Protein AF-A0A950ZPR4-F1 (afdb_monomer)

Structure (mmCIF, N/CA/C/O backbone):
data_AF-A0A950ZPR4-F1
#
_entry.id   AF-A0A950ZPR4-F1
#
loop_
_atom_site.group_PDB
_atom_site.id
_atom_site.type_symbol
_atom_site.label_atom_id
_atom_site.label_alt_id
_atom_site.label_comp_id
_atom_site.label_asym_id
_atom_site.label_entity_id
_atom_site.label_seq_id
_atom_site.pdbx_PDB_ins_code
_atom_site.Cartn_x
_atom_site.Cartn_y
_atom_site.Cartn_z
_atom_site.occupancy
_atom_site.B_iso_or_equiv
_atom_site.auth_seq_id
_atom_site.auth_comp_id
_atom_site.auth_asym_id
_atom_site.auth_atom_id
_atom_site.pdbx_PDB_model_num
ATOM 1 N N . MET A 1 1 ? -0.992 20.284 84.918 1.00 47.09 1 MET A N 1
ATOM 2 C CA . MET A 1 1 ? -1.037 19.059 84.093 1.00 47.09 1 MET A CA 1
ATOM 3 C C . MET A 1 1 ? -1.433 19.491 82.688 1.00 47.09 1 MET A C 1
ATOM 5 O O . MET A 1 1 ? -2.613 19.666 82.430 1.00 47.09 1 MET A O 1
ATOM 9 N N . SER A 1 2 ? -0.455 19.815 81.837 1.00 47.94 2 SER A N 1
ATOM 10 C CA . SER A 1 2 ? -0.710 20.252 80.455 1.00 47.94 2 SER A CA 1
ATOM 11 C C . SER A 1 2 ? -0.720 19.024 79.555 1.00 47.94 2 SER A C 1
ATOM 13 O O . SER A 1 2 ? 0.288 18.326 79.480 1.00 47.94 2 SER A O 1
ATOM 15 N N . ALA A 1 3 ? -1.851 18.744 78.912 1.00 50.78 3 ALA A N 1
ATOM 16 C CA . ALA A 1 3 ? -1.972 17.669 77.937 1.00 50.78 3 ALA A CA 1
ATOM 17 C C . ALA A 1 3 ? -1.633 18.214 76.543 1.00 50.78 3 ALA A C 1
ATOM 19 O O . ALA A 1 3 ? -2.285 19.134 76.053 1.00 50.78 3 ALA A O 1
ATOM 20 N N . LEU A 1 4 ? -0.595 17.657 75.919 1.00 51.22 4 LEU A N 1
ATOM 21 C CA . LEU A 1 4 ? -0.251 17.917 74.525 1.00 51.22 4 LEU A CA 1
ATOM 22 C C . LEU A 1 4 ? -1.176 17.060 73.645 1.00 51.22 4 LEU A C 1
ATOM 24 O O . LEU A 1 4 ? -1.105 15.833 73.693 1.00 51.22 4 LEU A O 1
ATOM 28 N N . VAL A 1 5 ? -2.055 17.685 72.864 1.00 55.84 5 VAL A N 1
ATOM 29 C CA . VAL A 1 5 ? -2.857 16.983 71.850 1.00 55.84 5 VAL A CA 1
ATOM 30 C C . VAL A 1 5 ? -2.003 16.864 70.590 1.00 55.84 5 VAL A C 1
ATOM 32 O O . VAL A 1 5 ? -1.725 17.858 69.925 1.00 55.84 5 VAL A O 1
ATOM 35 N N . ALA A 1 6 ? -1.542 15.651 70.292 1.00 58.44 6 ALA A N 1
ATOM 36 C CA . ALA A 1 6 ? -0.812 15.348 69.068 1.00 58.44 6 ALA A CA 1
ATOM 37 C C . ALA A 1 6 ? -1.813 15.079 67.936 1.00 58.44 6 ALA A C 1
ATOM 39 O O . ALA A 1 6 ? -2.395 14.000 67.846 1.00 58.44 6 ALA A O 1
ATOM 40 N N . THR A 1 7 ? -2.034 16.076 67.083 1.00 64.94 7 THR A N 1
ATOM 41 C CA . THR A 1 7 ? -2.861 15.942 65.881 1.00 64.94 7 THR A CA 1
ATOM 42 C C . THR A 1 7 ? -2.055 15.208 64.810 1.00 64.94 7 THR A C 1
ATOM 44 O O . THR A 1 7 ? -1.147 15.777 64.206 1.00 64.94 7 THR A O 1
ATOM 47 N N . THR A 1 8 ? -2.345 13.928 64.581 1.00 67.25 8 THR A N 1
ATOM 48 C CA . THR A 1 8 ? -1.763 13.168 63.470 1.00 67.25 8 THR A CA 1
ATOM 49 C C . THR A 1 8 ? -2.406 13.607 62.155 1.00 67.25 8 THR A C 1
ATOM 51 O O . THR A 1 8 ? -3.591 13.393 61.913 1.00 67.25 8 THR A O 1
ATOM 54 N N . LEU A 1 9 ? -1.617 14.250 61.293 1.00 62.78 9 LEU A N 1
ATOM 55 C CA . LEU A 1 9 ? -2.018 14.613 59.937 1.00 62.78 9 LEU A CA 1
ATOM 56 C C . LEU A 1 9 ? -1.968 13.348 59.055 1.00 62.78 9 LEU A C 1
ATOM 58 O O . LEU A 1 9 ? -0.882 12.878 58.720 1.00 62.78 9 LEU A O 1
ATOM 62 N N . LEU A 1 10 ? -3.121 12.769 58.698 1.00 65.25 10 LEU A N 1
ATOM 63 C CA . LEU A 1 10 ? -3.189 11.747 57.644 1.00 65.25 10 LEU A CA 1
ATOM 64 C C . LEU A 1 10 ? -3.021 12.439 56.284 1.00 65.25 10 LEU A C 1
ATOM 66 O O . LEU A 1 10 ? -3.930 13.127 55.825 1.00 65.25 10 LEU A O 1
ATOM 70 N N . ALA A 1 11 ? -1.870 12.256 55.638 1.00 65.88 11 ALA A N 1
ATOM 71 C CA . ALA A 1 11 ? -1.723 12.589 54.225 1.00 65.88 11 ALA A CA 1
ATOM 72 C C . ALA A 1 11 ? -2.506 11.567 53.372 1.00 65.88 11 ALA A C 1
ATOM 74 O O . ALA A 1 11 ? -2.435 10.367 53.666 1.00 65.88 11 ALA A O 1
ATOM 75 N N . PRO A 1 12 ? -3.256 11.996 52.339 1.00 67.00 12 PRO A N 1
ATOM 76 C CA . PRO A 1 12 ? -3.872 11.070 51.402 1.00 67.00 12 PRO A CA 1
ATOM 77 C C . PRO A 1 12 ? -2.780 10.290 50.663 1.00 67.00 12 PRO A C 1
ATOM 79 O O . PRO A 1 12 ? -1.770 10.838 50.230 1.00 67.00 12 PRO A O 1
ATOM 82 N N . LEU A 1 13 ? -2.973 8.978 50.552 1.00 64.94 13 LEU A N 1
ATOM 83 C CA . LEU A 1 13 ? 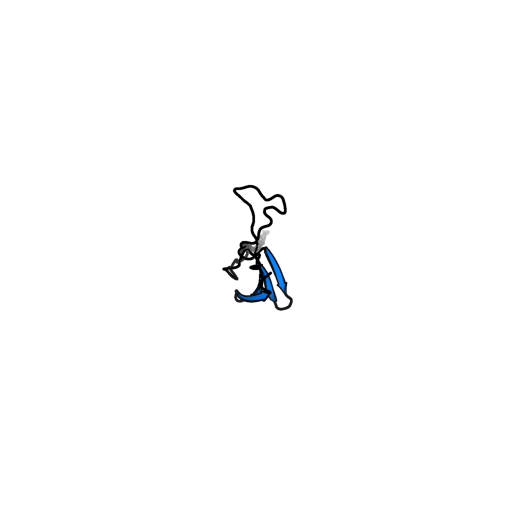-2.152 8.129 49.704 1.00 64.94 13 LEU A CA 1
ATOM 84 C C . LEU A 1 13 ? -2.657 8.321 48.269 1.00 64.94 13 LEU A C 1
ATOM 86 O O . LEU A 1 13 ? -3.572 7.617 47.840 1.00 64.94 13 LEU A O 1
ATOM 90 N N . GLU A 1 14 ? -2.121 9.301 47.537 1.00 65.38 14 GLU A N 1
ATOM 91 C CA . GLU A 1 14 ? -2.347 9.383 46.093 1.00 65.38 14 GLU A CA 1
ATOM 92 C C . GLU A 1 14 ? -1.811 8.100 45.440 1.00 65.38 14 GLU A C 1
ATOM 94 O O . GLU A 1 14 ? -0.604 7.895 45.288 1.00 65.38 14 GLU A O 1
ATOM 99 N N . ALA A 1 15 ? -2.722 7.204 45.059 1.00 69.31 15 ALA A N 1
ATOM 100 C CA . ALA A 1 15 ? -2.388 6.054 44.240 1.00 69.31 15 ALA A CA 1
ATOM 101 C C . ALA A 1 15 ? -1.860 6.561 42.893 1.00 69.31 15 ALA A C 1
ATOM 103 O O . ALA A 1 15 ? -2.593 7.178 42.117 1.00 69.31 15 ALA A O 1
ATOM 104 N N . ALA A 1 16 ? -0.586 6.301 42.607 1.00 71.94 16 ALA A N 1
ATOM 105 C CA . ALA A 1 16 ? -0.007 6.588 41.306 1.00 71.94 16 ALA A CA 1
ATOM 106 C C . ALA A 1 16 ? -0.789 5.818 40.229 1.00 71.94 16 ALA A C 1
ATOM 108 O O . ALA A 1 16 ? -0.737 4.588 40.164 1.00 71.94 16 ALA A O 1
ATOM 109 N N . GLN A 1 17 ? -1.533 6.535 39.384 1.00 72.81 17 GLN A N 1
ATOM 110 C CA . GLN A 1 17 ? -2.151 5.942 38.203 1.00 72.81 17 GLN A CA 1
ATOM 111 C C . GLN A 1 17 ? -1.039 5.499 37.252 1.00 72.81 17 GLN A C 1
ATOM 113 O O . GLN A 1 17 ? -0.404 6.316 36.587 1.00 72.81 17 GLN A O 1
ATOM 118 N N . ALA A 1 18 ? -0.795 4.190 37.201 1.00 77.00 18 ALA A N 1
ATOM 119 C CA . ALA A 1 18 ? 0.114 3.600 36.234 1.00 77.00 18 ALA A CA 1
ATOM 120 C C . ALA A 1 18 ? -0.398 3.883 34.815 1.00 77.00 18 ALA A C 1
ATOM 122 O O . ALA A 1 18 ? -1.562 3.629 34.491 1.00 77.00 18 ALA A O 1
ATOM 123 N N . TRP A 1 19 ? 0.473 4.403 33.952 1.00 79.25 19 TRP A N 1
ATOM 124 C CA . TRP A 1 19 ? 0.145 4.583 32.544 1.00 79.25 19 TRP A CA 1
ATOM 125 C C . TRP A 1 19 ? -0.032 3.206 31.900 1.00 79.25 19 TRP A C 1
ATOM 127 O O . TRP A 1 19 ? 0.921 2.437 31.803 1.00 79.25 19 TRP A O 1
ATOM 137 N N . ALA A 1 20 ? -1.240 2.894 31.429 1.00 82.69 20 ALA A N 1
ATOM 138 C CA . ALA A 1 20 ? -1.551 1.599 30.816 1.00 82.69 20 ALA A CA 1
ATOM 139 C C . ALA A 1 20 ? -0.932 1.394 29.413 1.00 82.69 20 ALA A C 1
ATOM 141 O O . ALA A 1 20 ? -1.208 0.387 28.763 1.00 82.69 20 ALA A O 1
ATOM 142 N N . GLY A 1 21 ? -0.104 2.333 28.941 1.00 88.44 21 GLY A N 1
ATOM 143 C CA . GLY A 1 21 ? 0.451 2.336 27.590 1.00 88.44 21 GLY A CA 1
ATOM 144 C C . GLY A 1 21 ? -0.615 2.490 26.492 1.00 88.44 21 GLY A C 1
ATOM 145 O O . GLY A 1 21 ? -1.822 2.454 26.754 1.00 88.44 21 GLY A O 1
ATOM 146 N N . PRO A 1 22 ? -0.196 2.703 25.236 1.00 91.19 22 PRO A N 1
ATOM 147 C CA . PRO A 1 22 ? -1.118 2.701 24.110 1.00 91.19 22 PRO A CA 1
ATOM 148 C C . PRO A 1 22 ? -1.631 1.281 23.837 1.00 91.19 22 PRO A C 1
ATOM 150 O O . PRO A 1 22 ? -0.869 0.314 23.844 1.00 91.19 22 PRO A O 1
ATOM 153 N N . LYS A 1 23 ? -2.926 1.155 23.528 1.00 91.81 23 LYS A N 1
ATOM 154 C CA . LYS A 1 23 ? -3.478 -0.085 22.969 1.00 91.81 23 LYS A CA 1
ATOM 155 C C . LYS A 1 23 ? -3.210 -0.110 21.469 1.00 91.81 23 LYS A C 1
ATOM 157 O O . LYS A 1 23 ? -3.693 0.756 20.744 1.00 91.81 23 LYS A O 1
ATOM 162 N N . ILE A 1 24 ? -2.455 -1.104 21.014 1.00 93.81 24 ILE A N 1
ATOM 163 C CA . ILE A 1 24 ? -2.118 -1.292 19.601 1.00 93.81 24 ILE A CA 1
ATOM 164 C C . ILE A 1 24 ? -2.975 -2.428 19.048 1.00 93.81 24 ILE A C 1
ATOM 166 O O . ILE A 1 24 ? -3.095 -3.483 19.667 1.00 93.81 24 ILE A O 1
ATOM 170 N N . SER A 1 25 ? -3.567 -2.215 17.877 1.00 94.06 25 SER A N 1
ATOM 171 C CA . SER A 1 25 ? -4.287 -3.251 17.137 1.00 94.06 25 SER A CA 1
ATOM 172 C C . SER A 1 25 ? -4.045 -3.092 15.639 1.00 94.06 25 SER A C 1
ATOM 174 O O . SER A 1 25 ? -3.698 -2.008 15.167 1.00 94.06 25 SER A O 1
ATOM 176 N N . VAL A 1 26 ? -4.189 -4.189 14.899 1.00 95.44 26 VAL A N 1
ATOM 177 C CA . VAL A 1 26 ? -4.063 -4.190 13.440 1.00 95.44 26 VAL A CA 1
ATOM 178 C C . VAL A 1 26 ? -5.399 -3.765 12.836 1.00 95.44 26 VAL A C 1
ATOM 180 O O . VAL A 1 26 ? -6.393 -4.461 13.012 1.00 95.44 26 VAL A O 1
ATOM 183 N N . LEU A 1 27 ? -5.413 -2.639 12.119 1.00 94.88 27 LEU A N 1
ATOM 184 C CA . LEU A 1 27 ? -6.610 -2.134 11.436 1.00 94.88 27 LEU A CA 1
ATOM 185 C C . LEU A 1 27 ? -6.869 -2.864 10.111 1.00 94.88 27 LEU A C 1
ATOM 187 O O . LEU A 1 27 ? -8.002 -3.209 9.800 1.00 94.88 27 LEU A O 1
ATOM 191 N N . VAL A 1 28 ? -5.818 -3.095 9.321 1.00 97.00 28 VAL A N 1
ATOM 192 C CA . VAL A 1 28 ? -5.904 -3.738 8.005 1.00 97.00 28 VAL A CA 1
ATOM 193 C C . VAL A 1 28 ? -4.618 -4.506 7.706 1.00 97.00 28 VAL A C 1
ATOM 195 O O . VAL A 1 28 ? -3.531 -4.115 8.133 1.00 97.00 28 VAL A O 1
ATOM 198 N N . THR A 1 29 ? -4.733 -5.598 6.954 1.00 97.06 29 THR A N 1
ATOM 199 C CA . THR A 1 29 ? -3.608 -6.407 6.463 1.00 97.06 29 THR A CA 1
ATOM 200 C C . THR A 1 29 ? -3.663 -6.549 4.939 1.00 97.06 29 THR A C 1
ATOM 202 O O . THR A 1 29 ? -4.612 -6.114 4.285 1.00 97.06 29 THR A O 1
ATOM 205 N N . GLY A 1 30 ? -2.619 -7.132 4.343 1.00 96.81 30 GLY A N 1
ATOM 206 C CA . GLY A 1 30 ? -2.595 -7.439 2.908 1.00 96.81 30 GLY A CA 1
ATOM 207 C C . GLY A 1 30 ? -2.485 -6.214 1.994 1.00 96.81 30 GLY A C 1
ATOM 208 O O . GLY A 1 30 ? -3.008 -6.243 0.881 1.00 96.81 30 GLY A O 1
ATOM 209 N N . LEU A 1 31 ? -1.875 -5.125 2.470 1.00 97.75 31 LEU A N 1
ATOM 210 C CA . LEU A 1 31 ? -1.502 -3.970 1.647 1.00 97.75 31 LEU A CA 1
ATOM 211 C C . LEU A 1 31 ? -0.209 -4.267 0.871 1.00 97.75 31 LEU A C 1
ATOM 213 O O . LEU A 1 31 ? 0.690 -4.928 1.392 1.00 97.75 31 LEU A O 1
ATOM 217 N N . HIS A 1 32 ? -0.090 -3.752 -0.348 1.00 97.62 32 HIS A N 1
ATOM 218 C CA . HIS A 1 32 ? 1.084 -3.909 -1.201 1.00 97.62 32 HIS A CA 1
ATOM 219 C C . HIS A 1 32 ? 2.061 -2.754 -0.983 1.00 97.62 32 HIS A C 1
ATOM 221 O O . HIS A 1 32 ? 1.843 -1.648 -1.471 1.00 97.62 32 HIS A O 1
ATOM 227 N N . ASN A 1 33 ? 3.142 -3.011 -0.240 1.00 96.38 33 ASN A N 1
ATOM 228 C CA . ASN A 1 33 ? 4.215 -2.038 -0.005 1.00 96.38 33 ASN A CA 1
ATOM 229 C C . ASN A 1 33 ? 3.687 -0.643 0.422 1.00 96.38 33 ASN A C 1
ATOM 231 O O . ASN A 1 33 ? 3.916 0.344 -0.286 1.00 96.38 33 ASN A O 1
ATOM 235 N N . PRO A 1 34 ? 2.942 -0.541 1.544 1.00 97.50 34 PRO A N 1
ATOM 236 C CA . PRO A 1 34 ? 2.348 0.719 1.991 1.00 97.50 34 PRO A CA 1
ATOM 237 C C . PRO A 1 34 ? 3.433 1.734 2.371 1.00 97.50 34 PRO A C 1
ATOM 239 O O . PRO A 1 34 ? 4.366 1.406 3.104 1.00 97.50 34 PRO A O 1
ATOM 242 N N . ARG A 1 35 ? 3.323 2.970 1.866 1.00 95.81 35 ARG A N 1
ATOM 243 C CA . ARG A 1 35 ? 4.362 4.010 2.027 1.00 95.81 35 ARG A CA 1
ATOM 244 C C . ARG A 1 35 ? 3.819 5.305 2.616 1.00 95.81 35 ARG A C 1
ATOM 246 O O . ARG A 1 35 ? 4.339 5.794 3.612 1.00 95.81 35 ARG A O 1
ATOM 253 N N . GLY A 1 36 ? 2.790 5.865 1.984 1.00 96.75 36 GLY A N 1
ATOM 254 C CA . GLY A 1 36 ? 2.161 7.118 2.401 1.00 96.75 36 GLY A CA 1
ATOM 255 C C . GLY A 1 36 ? 0.850 6.860 3.128 1.00 96.75 36 GLY A C 1
ATOM 256 O O . GLY A 1 36 ? 0.071 6.022 2.681 1.00 96.75 36 GLY A O 1
ATOM 257 N N . LEU A 1 37 ? 0.605 7.584 4.221 1.00 97.56 37 LEU A N 1
ATOM 258 C CA . LEU A 1 37 ? -0.623 7.505 5.009 1.00 97.56 37 LEU A CA 1
ATOM 259 C C . LEU A 1 37 ? -1.184 8.910 5.228 1.00 97.56 37 LEU A C 1
ATOM 261 O O . LEU A 1 37 ? -0.433 9.831 5.555 1.00 97.56 37 LEU A O 1
ATOM 265 N N . LYS A 1 38 ? -2.499 9.078 5.071 1.00 97.69 38 LYS A N 1
ATOM 266 C CA . LYS A 1 38 ? -3.182 10.345 5.353 1.00 97.69 38 LYS A CA 1
ATOM 267 C C . LYS A 1 38 ? -4.623 10.109 5.785 1.00 97.69 38 LYS A C 1
ATOM 269 O O . LYS A 1 38 ? -5.363 9.418 5.096 1.00 97.69 38 LYS A O 1
ATOM 274 N N . PHE A 1 39 ? -5.040 10.734 6.881 1.00 97.25 39 PHE A N 1
ATOM 275 C CA . PHE A 1 39 ? -6.455 10.780 7.244 1.00 97.25 39 PHE A CA 1
ATOM 276 C C . PHE A 1 39 ? -7.193 11.816 6.393 1.00 97.25 39 PHE A C 1
ATOM 278 O O . PHE A 1 39 ? -6.733 12.952 6.241 1.00 97.25 39 PHE A O 1
ATOM 285 N N . GLY A 1 40 ? -8.322 11.406 5.821 1.00 93.62 40 GLY A N 1
ATOM 286 C CA . GLY A 1 40 ? -9.252 12.288 5.128 1.00 93.62 40 GLY A CA 1
ATOM 287 C C . GLY A 1 40 ? -10.235 12.978 6.081 1.00 93.62 40 GLY A C 1
ATOM 288 O O . GLY A 1 40 ? -10.317 12.619 7.258 1.00 93.62 40 GLY A O 1
ATOM 289 N N . PRO A 1 41 ? -11.011 13.954 5.578 1.00 93.94 41 PRO A N 1
ATOM 290 C CA . PRO A 1 41 ? -12.030 14.650 6.367 1.00 93.94 41 PRO A CA 1
ATOM 291 C C . PRO A 1 41 ? -13.148 13.715 6.865 1.00 93.94 41 PRO A C 1
ATOM 293 O O . PRO A 1 41 ? -13.690 13.940 7.943 1.00 93.94 41 PRO A O 1
ATOM 296 N N . ASP A 1 42 ? -13.420 12.624 6.141 1.00 92.56 42 ASP A N 1
ATOM 297 C CA . ASP A 1 42 ? -14.480 11.653 6.453 1.00 92.56 42 ASP A CA 1
ATOM 298 C C . ASP A 1 42 ? -14.020 10.507 7.371 1.00 92.56 42 ASP A C 1
ATOM 300 O O . ASP A 1 42 ? -14.668 9.467 7.455 1.00 92.56 42 ASP A O 1
ATOM 304 N N . ARG A 1 43 ? -12.892 10.684 8.076 1.00 94.06 43 ARG A N 1
ATOM 305 C CA . ARG A 1 43 ? -12.300 9.697 9.006 1.00 94.06 43 ARG A CA 1
ATOM 306 C C . ARG A 1 43 ? -11.809 8.404 8.343 1.00 94.06 43 ARG A C 1
ATOM 308 O O . ARG A 1 43 ? -11.504 7.436 9.034 1.00 94.06 43 ARG A O 1
ATOM 315 N N . GLU A 1 44 ? -11.657 8.401 7.022 1.00 97.25 44 GLU A N 1
ATOM 316 C CA . GLU A 1 44 ? -10.968 7.326 6.309 1.00 97.25 44 GLU A CA 1
ATOM 317 C C . GLU A 1 44 ? -9.448 7.525 6.335 1.00 97.25 44 GLU A C 1
ATOM 319 O O . GLU A 1 44 ? -8.936 8.645 6.220 1.00 97.25 44 GLU A O 1
ATOM 324 N N . LEU A 1 45 ? -8.715 6.420 6.450 1.00 98.06 45 LEU A N 1
ATOM 325 C CA . LEU A 1 45 ? -7.273 6.367 6.267 1.00 98.06 45 LEU A CA 1
ATOM 326 C C . LEU A 1 45 ? -6.959 6.044 4.804 1.00 98.06 45 LEU A C 1
ATOM 328 O O . LEU A 1 45 ? -7.201 4.932 4.340 1.00 98.06 45 LEU A O 1
ATOM 332 N N . PHE A 1 46 ? -6.368 6.999 4.093 1.00 98.31 46 PHE A N 1
ATOM 333 C CA . PHE A 1 46 ? -5.829 6.785 2.756 1.00 98.31 46 PHE A CA 1
ATOM 334 C C . PHE A 1 46 ? -4.408 6.240 2.847 1.00 98.31 46 PHE A C 1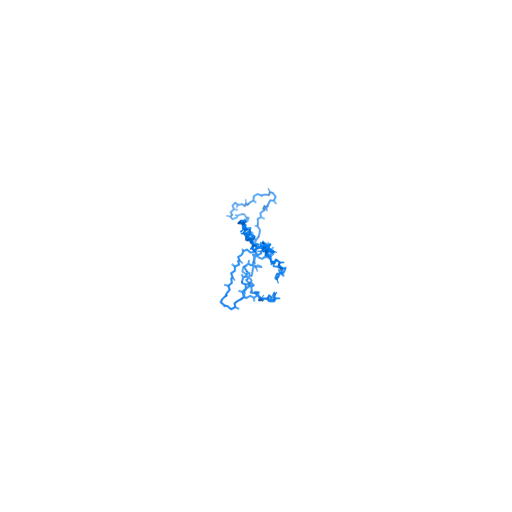
ATOM 336 O O . PHE A 1 46 ? -3.567 6.806 3.553 1.00 98.31 46 PHE A O 1
ATOM 343 N N . VAL A 1 47 ? -4.132 5.166 2.109 1.00 98.50 47 VAL A N 1
ATOM 344 C CA . VAL A 1 47 ? -2.816 4.532 2.027 1.00 98.50 47 VAL A CA 1
ATOM 345 C C . VAL A 1 47 ? -2.368 4.449 0.575 1.00 98.50 47 VAL A C 1
ATOM 347 O O . VAL A 1 47 ? -3.059 3.877 -0.267 1.00 98.50 47 VAL A O 1
ATOM 350 N N . ALA A 1 48 ? -1.189 5.000 0.296 1.00 98.56 48 ALA A N 1
ATOM 351 C CA . ALA A 1 48 ? -0.491 4.805 -0.967 1.00 98.56 48 ALA A CA 1
ATOM 352 C C . ALA A 1 48 ? 0.271 3.473 -0.930 1.00 98.56 48 ALA A C 1
ATOM 354 O O . ALA A 1 48 ? 1.222 3.311 -0.155 1.00 98.56 48 ALA A O 1
ATOM 355 N N . GLU A 1 49 ? -0.161 2.535 -1.766 1.00 98.50 49 GLU A N 1
ATOM 356 C CA . GLU A 1 49 ? 0.434 1.216 -1.963 1.00 98.50 49 GLU A CA 1
ATOM 357 C C . GLU A 1 49 ? 1.311 1.250 -3.217 1.00 98.50 49 GLU A C 1
ATOM 359 O O . GLU A 1 49 ? 0.808 1.479 -4.316 1.00 98.50 49 GLU A O 1
ATOM 364 N N . ALA A 1 50 ? 2.617 1.002 -3.067 1.00 97.25 50 ALA A N 1
ATOM 365 C CA . ALA A 1 50 ? 3.580 1.045 -4.177 1.00 97.25 50 ALA A CA 1
ATOM 366 C C . ALA A 1 50 ? 3.484 -0.156 -5.141 1.00 97.25 50 ALA A C 1
ATOM 368 O O . ALA A 1 50 ? 4.347 -0.336 -5.997 1.00 97.25 50 ALA A O 1
ATOM 369 N N . GLY A 1 51 ? 2.468 -1.003 -4.972 1.00 97.19 51 GLY A N 1
ATOM 370 C CA . GLY A 1 51 ? 2.211 -2.140 -5.842 1.00 97.19 51 GLY A CA 1
ATOM 371 C C . GLY A 1 51 ? 3.147 -3.317 -5.598 1.00 97.19 51 GLY A C 1
ATOM 372 O O . GLY A 1 51 ? 3.769 -3.447 -4.541 1.00 97.19 51 GLY A O 1
ATOM 373 N N . LEU A 1 52 ? 3.203 -4.210 -6.578 1.00 95.81 52 LEU A N 1
ATOM 374 C CA . LEU A 1 52 ? 3.960 -5.464 -6.549 1.00 95.81 52 LEU A CA 1
ATOM 375 C C . LEU A 1 52 ? 5.198 -5.426 -7.460 1.00 95.81 52 LEU A C 1
ATOM 377 O O . LEU A 1 52 ? 5.889 -6.432 -7.593 1.00 95.81 52 LEU A O 1
ATOM 381 N N . GLY A 1 53 ? 5.474 -4.277 -8.084 1.00 93.81 53 GLY A N 1
ATOM 382 C CA . GLY A 1 53 ? 6.441 -4.165 -9.173 1.00 93.81 53 GLY A CA 1
ATOM 383 C C . GLY A 1 53 ? 5.830 -4.604 -10.507 1.00 93.81 53 GLY A C 1
ATOM 384 O O . GLY A 1 53 ? 4.633 -4.414 -10.741 1.00 93.81 53 GLY A O 1
ATOM 385 N N . GLY A 1 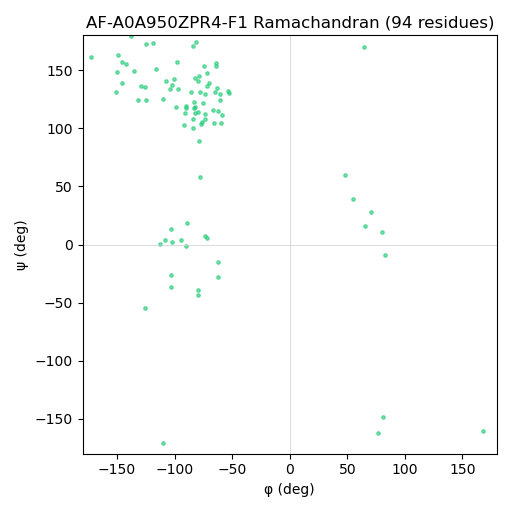54 ? 6.660 -5.159 -11.386 1.00 94.56 54 GLY A N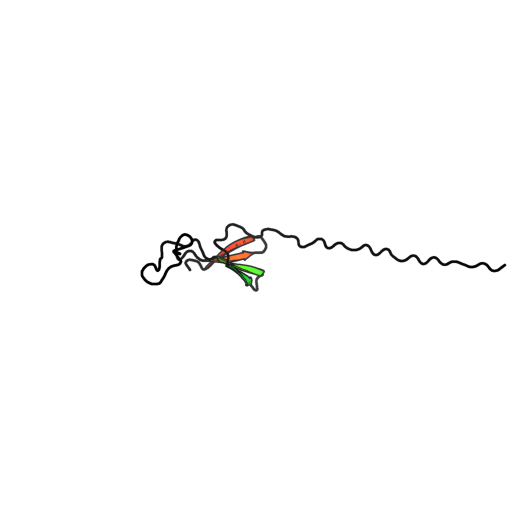 1
ATOM 386 C CA . GLY A 1 54 ? 6.277 -5.645 -12.711 1.00 94.56 54 GLY A CA 1
ATOM 387 C C . GLY A 1 54 ? 7.505 -5.937 -13.571 1.00 94.56 54 GLY A C 1
ATOM 388 O O . GLY A 1 54 ? 8.604 -6.073 -13.039 1.00 94.56 54 GLY A O 1
ATOM 389 N N . ASP A 1 55 ? 7.321 -5.996 -14.889 1.00 94.75 55 ASP A N 1
ATOM 390 C CA . ASP A 1 55 ? 8.390 -6.320 -15.847 1.00 94.75 55 ASP A CA 1
ATOM 391 C C . ASP A 1 55 ? 8.946 -5.087 -16.580 1.00 94.75 55 ASP A C 1
ATOM 393 O O . ASP A 1 55 ? 9.814 -5.201 -17.447 1.00 94.75 55 ASP A O 1
ATOM 397 N N . GLN A 1 56 ? 8.465 -3.882 -16.254 1.00 94.19 56 GLN A N 1
ATOM 398 C CA . GLN A 1 56 ? 8.977 -2.658 -16.864 1.00 94.19 56 GLN A CA 1
ATOM 399 C C . GLN A 1 56 ? 10.361 -2.349 -16.303 1.00 94.19 56 GLN A C 1
ATOM 401 O O . GLN A 1 56 ? 10.565 -2.3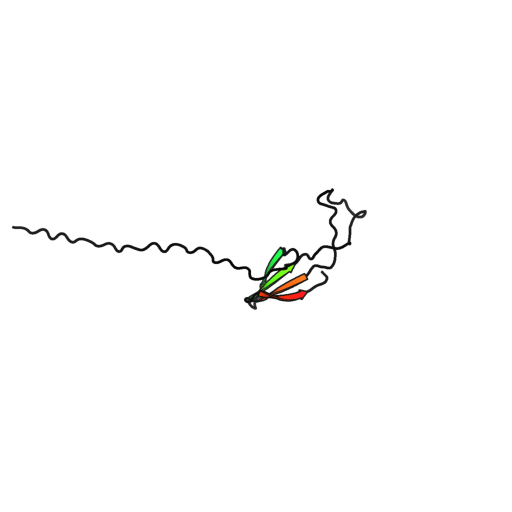03 -15.090 1.00 94.19 56 GLN A O 1
ATOM 406 N N . SER A 1 57 ? 11.316 -2.104 -17.191 1.00 92.94 57 SER A N 1
ATOM 407 C CA . SER A 1 57 ? 12.707 -1.881 -16.822 1.00 92.94 57 SER A CA 1
ATOM 408 C C . SER A 1 57 ? 13.293 -0.694 -17.571 1.00 92.94 57 SER A C 1
ATOM 410 O O . SER A 1 57 ? 12.935 -0.423 -18.715 1.00 92.94 57 SER A O 1
ATOM 412 N N . SER A 1 58 ? 14.233 -0.009 -16.922 1.00 92.62 58 SER A N 1
ATOM 413 C CA . SER A 1 58 ? 15.080 1.019 -17.532 1.00 92.62 58 SER A CA 1
ATOM 414 C C . SER A 1 58 ? 16.497 0.513 -17.830 1.00 92.62 58 SER A C 1
ATOM 416 O O . SER A 1 58 ? 17.392 1.317 -18.111 1.00 92.62 58 SER A O 1
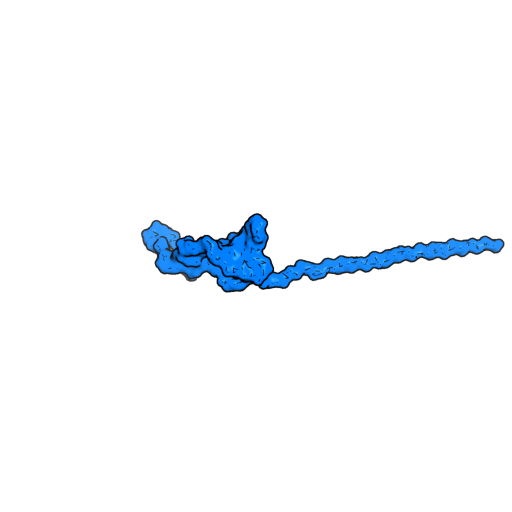ATOM 418 N N . ILE A 1 59 ? 16.727 -0.809 -17.782 1.00 93.00 59 ILE A N 1
ATOM 419 C CA . ILE A 1 59 ? 17.981 -1.417 -18.248 1.00 93.00 59 ILE A CA 1
ATOM 420 C C . ILE A 1 59 ? 18.259 -0.944 -19.680 1.00 93.00 59 ILE A C 1
ATOM 422 O O . ILE A 1 59 ? 17.388 -0.981 -20.544 1.00 93.00 59 ILE A O 1
ATOM 426 N N . GLY A 1 60 ? 19.483 -0.476 -19.922 1.00 93.31 60 GLY A N 1
ATOM 427 C CA . GLY A 1 60 ? 19.892 0.081 -21.215 1.00 93.31 60 GLY A CA 1
ATOM 428 C C . GLY A 1 60 ? 19.509 1.549 -21.437 1.00 93.31 60 GLY A C 1
ATOM 429 O O . GLY A 1 60 ? 20.010 2.149 -22.381 1.00 93.31 60 GLY A O 1
ATOM 430 N N . LEU A 1 61 ? 18.691 2.151 -20.564 1.00 94.94 61 LEU A N 1
ATOM 431 C CA . LEU A 1 61 ? 18.325 3.574 -20.622 1.00 94.94 61 LEU A CA 1
ATOM 432 C C . LEU A 1 61 ? 19.079 4.414 -19.583 1.00 94.94 61 LEU A C 1
ATOM 434 O O . LEU A 1 61 ? 19.436 5.559 -19.849 1.00 94.94 61 LEU A O 1
ATOM 438 N N . CYS A 1 62 ? 19.324 3.858 -18.395 1.00 91.56 62 CYS A N 1
ATOM 439 C CA . CYS A 1 62 ? 20.033 4.524 -17.299 1.00 91.56 62 CYS A CA 1
ATOM 440 C C . CYS A 1 62 ? 20.870 3.512 -16.494 1.00 91.56 62 CYS A C 1
ATOM 442 O O . CYS A 1 62 ? 20.533 2.320 -16.490 1.00 91.56 62 CYS A O 1
ATOM 444 N N . PRO A 1 63 ? 21.921 3.955 -15.771 1.00 94.25 63 PRO A N 1
ATOM 445 C CA . PRO A 1 63 ? 22.623 3.111 -14.808 1.00 94.25 63 PRO A CA 1
ATOM 446 C C . PRO A 1 63 ? 21.656 2.494 -13.794 1.00 94.25 63 PRO A C 1
ATOM 448 O O . PRO A 1 63 ? 20.811 3.185 -13.228 1.00 94.25 63 PRO A O 1
ATOM 451 N N . GLN A 1 64 ? 21.790 1.188 -13.574 1.00 94.50 64 GLN A N 1
ATOM 452 C CA . GLN A 1 64 ? 20.934 0.432 -12.664 1.00 94.50 64 GLN A CA 1
ATOM 453 C C . GLN A 1 64 ? 21.589 0.249 -11.299 1.00 94.50 64 GLN A C 1
ATOM 455 O O . GLN A 1 64 ? 22.816 0.258 -11.183 1.00 94.50 64 GLN A O 1
ATOM 460 N N . VAL A 1 65 ? 20.762 0.011 -10.277 1.00 93.69 65 VAL A N 1
ATOM 461 C CA . VAL A 1 65 ? 21.254 -0.496 -8.991 1.00 93.69 65 VAL A CA 1
ATOM 462 C C . VAL A 1 65 ? 21.922 -1.856 -9.235 1.00 93.69 65 VAL A C 1
ATOM 464 O O . VAL A 1 65 ? 21.270 -2.744 -9.794 1.00 93.69 65 VAL A O 1
ATOM 467 N N . PRO A 1 66 ? 23.199 -2.037 -8.849 1.00 92.00 66 PRO A N 1
ATOM 468 C CA . PRO A 1 66 ? 23.897 -3.301 -9.047 1.00 92.00 66 PRO A CA 1
ATOM 469 C C . PRO A 1 66 ? 23.274 -4.463 -8.260 1.00 92.00 66 PRO A C 1
ATOM 471 O O . PRO A 1 66 ? 22.623 -4.274 -7.227 1.00 92.00 66 PRO A O 1
ATOM 474 N N . GLY A 1 67 ? 23.516 -5.685 -8.734 1.00 92.38 67 GLY A N 1
ATOM 475 C CA . GLY A 1 67 ? 23.126 -6.902 -8.024 1.00 92.38 67 GLY A CA 1
ATOM 476 C C . GLY A 1 67 ? 23.853 -7.052 -6.675 1.00 92.38 67 GLY A C 1
ATOM 477 O O . GLY A 1 67 ? 24.961 -6.533 -6.515 1.00 92.38 67 GLY A O 1
ATOM 478 N N . PRO A 1 68 ? 23.255 -7.757 -5.695 1.00 90.94 68 PRO A N 1
ATOM 479 C CA . PRO A 1 68 ? 22.027 -8.557 -5.809 1.00 90.94 68 PRO A CA 1
ATO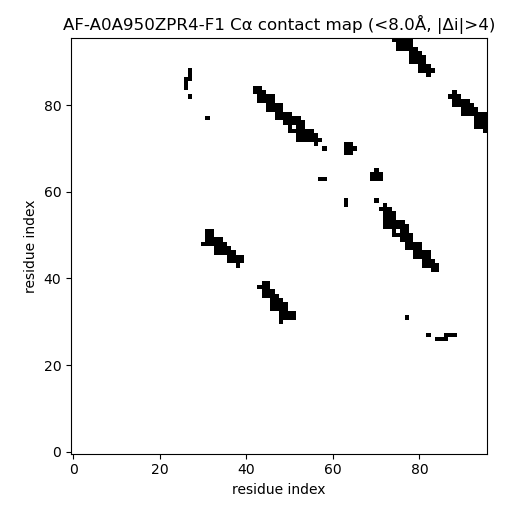M 480 C C . PRO A 1 68 ? 20.728 -7.787 -5.508 1.00 90.94 68 PRO A C 1
ATOM 482 O O . PRO A 1 68 ? 19.658 -8.381 -5.539 1.00 90.94 68 PRO A O 1
ATOM 485 N N . ILE A 1 69 ? 20.811 -6.499 -5.159 1.00 91.31 69 ILE A N 1
ATOM 486 C CA . ILE A 1 69 ? 19.650 -5.711 -4.708 1.00 91.31 69 ILE A CA 1
ATOM 487 C C . ILE A 1 69 ? 18.802 -5.245 -5.899 1.00 91.31 69 ILE A C 1
ATOM 489 O O . ILE A 1 69 ? 17.577 -5.227 -5.813 1.00 91.31 69 ILE A O 1
ATOM 493 N N . GLY A 1 70 ? 19.456 -4.859 -6.996 1.00 90.31 70 GLY A N 1
ATOM 494 C CA . GLY A 1 70 ? 18.808 -4.534 -8.263 1.00 90.31 70 GLY A CA 1
ATOM 495 C C . GLY A 1 70 ? 19.087 -5.572 -9.358 1.00 90.31 70 GLY A C 1
ATOM 496 O O . GLY A 1 70 ? 19.693 -6.614 -9.089 1.00 90.31 70 GLY A O 1
ATOM 497 N N . PRO A 1 71 ? 18.700 -5.276 -10.610 1.00 92.56 71 PRO A N 1
ATOM 498 C CA . PRO A 1 71 ? 17.999 -4.065 -11.047 1.00 92.56 71 PRO A CA 1
ATOM 499 C C . PRO A 1 71 ? 16.537 -4.046 -10.578 1.00 92.56 71 PRO A C 1
ATOM 501 O O . PRO A 1 71 ? 15.898 -5.090 -10.480 1.00 92.56 71 PRO A O 1
ATOM 504 N N . TYR A 1 72 ? 16.000 -2.858 -10.299 1.00 91.19 72 TYR A N 1
ATOM 505 C CA . TYR A 1 72 ? 14.581 -2.722 -9.972 1.00 91.19 72 TYR A CA 1
ATOM 506 C C . TYR A 1 72 ? 13.738 -2.728 -11.241 1.00 91.19 72 TYR A C 1
ATOM 508 O O . TYR A 1 72 ? 14.088 -2.098 -12.241 1.00 91.19 72 TYR A O 1
ATOM 516 N N . THR A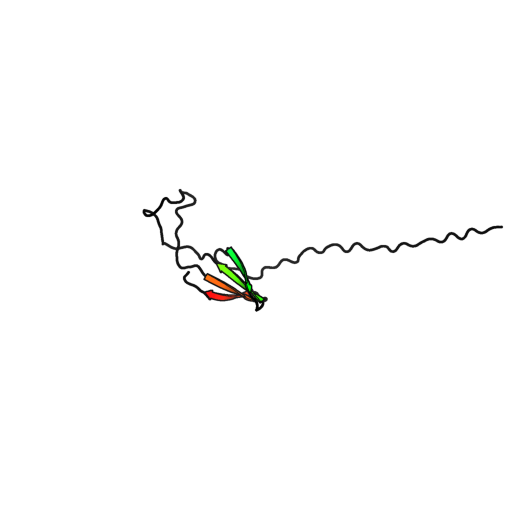 1 73 ? 12.593 -3.389 -11.163 1.00 93.62 73 THR A N 1
ATOM 517 C CA . THR A 1 73 ? 11.553 -3.326 -12.181 1.00 93.62 73 THR A CA 1
ATOM 518 C C . THR A 1 73 ? 10.288 -2.704 -11.604 1.00 93.62 73 THR A C 1
ATOM 520 O O . THR A 1 73 ? 10.029 -2.751 -10.398 1.00 93.62 73 THR A O 1
ATOM 523 N N . GLY A 1 74 ? 9.526 -2.054 -12.475 1.00 93.81 74 GLY A N 1
ATOM 524 C CA . GLY A 1 74 ? 8.271 -1.394 -12.156 1.00 93.81 74 GLY A CA 1
ATOM 525 C C . GLY A 1 74 ? 7.106 -1.988 -12.935 1.00 93.81 74 GLY A C 1
ATOM 526 O O . GLY A 1 74 ? 7.264 -2.831 -13.818 1.00 93.81 74 GLY A O 1
ATOM 527 N N . GLY A 1 75 ? 5.914 -1.526 -12.600 1.00 95.62 75 GLY A N 1
ATOM 528 C CA . GLY A 1 75 ? 4.685 -1.856 -13.298 1.00 95.62 75 GLY A CA 1
ATOM 529 C C . GLY A 1 75 ? 3.551 -1.002 -12.762 1.00 95.62 75 GLY A C 1
ATOM 530 O O . GLY A 1 75 ? 3.640 -0.488 -11.646 1.00 95.62 75 GLY A O 1
ATOM 531 N N . PHE A 1 76 ? 2.475 -0.902 -13.539 1.00 97.06 76 PHE A N 1
ATOM 532 C CA . PHE A 1 76 ? 1.259 -0.187 -13.159 1.00 97.06 76 PHE A CA 1
ATOM 533 C C . PHE A 1 76 ? 0.405 -1.019 -12.189 1.00 97.06 76 PHE A C 1
ATOM 535 O O . PHE A 1 76 ? -0.723 -1.405 -12.490 1.00 97.06 76 PHE A O 1
ATOM 542 N N . THR A 1 77 ? 0.994 -1.398 -11.053 1.00 97.06 77 THR A N 1
ATOM 543 C CA . THR A 1 77 ? 0.360 -2.214 -10.003 1.00 97.06 77 THR A CA 1
ATOM 544 C C . THR A 1 77 ? 0.149 -1.433 -8.710 1.00 97.06 77 THR A C 1
ATOM 546 O O . THR A 1 77 ? -0.356 -1.986 -7.728 1.00 97.06 77 THR A O 1
ATOM 549 N N . SER A 1 78 ? 0.539 -0.156 -8.688 1.00 97.69 78 SER A N 1
ATOM 550 C CA . SER A 1 78 ? 0.339 0.708 -7.532 1.00 97.69 78 SER A CA 1
ATOM 551 C C . SER A 1 78 ? -1.129 1.109 -7.420 1.00 97.69 78 SER A C 1
ATOM 553 O O . SER A 1 78 ? -1.873 1.145 -8.405 1.00 97.69 78 SER A O 1
ATOM 555 N N . ARG A 1 79 ? -1.562 1.414 -6.196 1.00 98.25 79 ARG A N 1
ATOM 556 C CA . ARG A 1 79 ? -2.927 1.876 -5.927 1.00 98.25 79 ARG A CA 1
ATOM 557 C C . ARG A 1 79 ? -2.984 2.814 -4.732 1.00 98.25 79 ARG A C 1
ATOM 559 O O . ARG A 1 79 ? -2.088 2.836 -3.888 1.00 98.25 79 ARG A O 1
ATOM 566 N N . VAL A 1 80 ? -4.086 3.544 -4.631 1.00 98.31 80 VAL A N 1
ATOM 567 C CA . VAL A 1 80 ? -4.479 4.238 -3.405 1.00 98.31 80 VAL A CA 1
ATOM 568 C C . VAL A 1 80 ? -5.701 3.531 -2.839 1.00 98.31 80 VAL A C 1
ATOM 570 O O . VAL A 1 80 ? -6.708 3.356 -3.529 1.00 98.31 80 VAL A O 1
ATOM 573 N N . SER A 1 81 ? -5.608 3.123 -1.578 1.00 98.31 81 SER A N 1
ATOM 574 C CA . SER A 1 81 ? -6.716 2.523 -0.836 1.00 98.31 81 SER A CA 1
ATOM 575 C C . SER A 1 81 ? -7.248 3.499 0.202 1.00 98.31 81 SER A C 1
ATOM 577 O O . SER A 1 81 ? -6.456 4.162 0.868 1.00 98.31 81 SER A O 1
ATOM 579 N N . SER A 1 82 ? -8.565 3.546 0.384 1.00 98.12 82 SER A N 1
ATOM 580 C CA . SER A 1 82 ? -9.187 4.115 1.578 1.00 98.12 82 SER A CA 1
ATOM 581 C C . SER A 1 82 ? -9.603 2.996 2.535 1.00 98.12 82 SER A C 1
ATOM 583 O O . SER A 1 82 ? -9.976 1.898 2.110 1.00 98.12 82 SER A O 1
ATOM 585 N N . ILE A 1 83 ? -9.446 3.232 3.836 1.00 98.38 83 ILE A N 1
ATOM 586 C CA . ILE A 1 83 ? -9.725 2.265 4.902 1.00 98.38 83 ILE A CA 1
ATOM 587 C C . ILE A 1 83 ? -10.567 2.956 5.971 1.00 98.38 83 ILE A C 1
ATOM 589 O O . ILE A 1 83 ? -10.153 3.980 6.515 1.00 98.38 83 ILE A O 1
ATOM 593 N N . ASP A 1 84 ? -11.732 2.392 6.284 1.00 97.06 84 ASP A N 1
ATOM 594 C CA . ASP A 1 84 ? -12.588 2.909 7.355 1.00 97.06 84 ASP A CA 1
ATOM 595 C C . ASP A 1 84 ? -12.149 2.430 8.753 1.00 97.06 84 ASP A C 1
ATOM 597 O O . ASP A 1 84 ? -11.263 1.589 8.913 1.00 97.06 84 ASP A O 1
ATOM 601 N N . GLU A 1 85 ? -12.795 2.953 9.798 1.00 95.38 85 GLU A N 1
ATOM 602 C CA . GLU A 1 85 ? -12.488 2.621 11.199 1.00 95.38 85 GLU A CA 1
ATOM 603 C C . GLU A 1 85 ? -12.714 1.144 11.559 1.00 95.38 85 GLU A C 1
ATOM 605 O O . GLU A 1 85 ? -12.240 0.683 12.596 1.00 95.38 85 GLU A O 1
ATOM 610 N N . ARG A 1 86 ? -13.439 0.392 10.720 1.00 95.88 86 ARG A N 1
ATOM 611 C CA . ARG A 1 86 ? -13.652 -1.052 10.882 1.00 95.88 86 ARG A CA 1
ATOM 612 C C . ARG A 1 86 ? -12.642 -1.880 10.084 1.00 95.88 86 ARG A C 1
ATOM 614 O O . ARG A 1 86 ? -12.755 -3.103 10.067 1.00 95.88 86 ARG A O 1
ATOM 621 N N . GLY A 1 87 ? -11.680 -1.240 9.420 1.00 96.44 87 GLY A N 1
ATOM 622 C CA . GLY A 1 87 ? -10.674 -1.908 8.600 1.00 96.44 87 GLY A CA 1
ATOM 623 C C . GLY A 1 87 ? -11.171 -2.310 7.212 1.00 96.44 87 GLY A C 1
ATOM 624 O O . GLY A 1 87 ? -10.488 -3.060 6.511 1.00 96.44 87 GLY A O 1
ATOM 625 N N . ARG A 1 88 ? -12.349 -1.840 6.781 1.00 97.06 88 ARG A N 1
ATOM 626 C CA . ARG A 1 88 ? -12.853 -2.143 5.440 1.00 97.06 88 ARG A CA 1
ATOM 627 C C . ARG A 1 88 ? -12.097 -1.299 4.424 1.00 97.06 88 ARG A C 1
ATOM 629 O O . ARG A 1 88 ? -12.115 -0.073 4.489 1.00 97.06 88 ARG A O 1
ATOM 636 N N . ARG A 1 89 ? -11.450 -1.986 3.485 1.00 97.56 89 ARG A N 1
ATOM 637 C CA . ARG A 1 89 ? -10.623 -1.395 2.433 1.00 97.56 89 ARG A CA 1
ATOM 638 C C . ARG A 1 89 ? -11.404 -1.237 1.130 1.00 97.56 89 ARG A C 1
ATOM 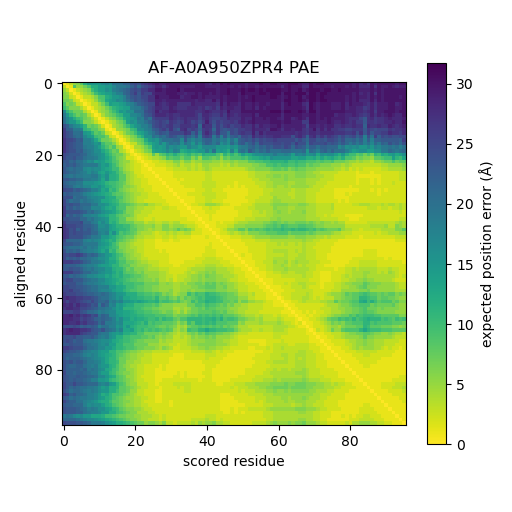640 O O . ARG A 1 89 ? -11.994 -2.207 0.658 1.00 97.56 89 ARG A O 1
ATOM 647 N N . THR A 1 90 ? -11.280 -0.070 0.510 1.00 97.62 90 THR A N 1
ATOM 648 C CA . THR A 1 90 ? -11.772 0.237 -0.838 1.00 97.62 90 THR A CA 1
ATOM 649 C C . THR A 1 90 ? -10.622 0.776 -1.680 1.00 97.62 90 THR A C 1
ATOM 651 O O . THR A 1 90 ? -9.847 1.607 -1.216 1.00 97.62 90 THR A O 1
ATOM 654 N N . THR A 1 91 ? -10.483 0.315 -2.921 1.00 98.06 91 THR A N 1
ATOM 655 C CA . THR A 1 91 ? -9.527 0.906 -3.867 1.00 98.06 91 THR A CA 1
ATOM 656 C C . THR A 1 91 ? -10.164 2.130 -4.516 1.00 98.06 91 THR A C 1
ATOM 658 O O . THR A 1 91 ? -11.242 2.019 -5.091 1.00 98.06 91 THR A O 1
ATOM 661 N N . VAL A 1 92 ? -9.515 3.290 -4.391 1.00 97.44 92 VAL A N 1
ATOM 662 C CA . VAL A 1 92 ? -10.025 4.569 -4.921 1.00 97.44 92 VAL A CA 1
ATOM 663 C C . VAL A 1 92 ? -9.321 4.999 -6.205 1.00 97.44 92 VAL A C 1
ATOM 665 O O . VAL A 1 92 ? -9.907 5.711 -7.013 1.00 97.44 92 VAL A O 1
ATOM 668 N N . VAL A 1 93 ? -8.077 4.556 -6.403 1.00 98.00 93 VAL A N 1
ATOM 669 C CA . VAL A 1 93 ? -7.298 4.738 -7.635 1.00 98.00 93 VAL A CA 1
ATOM 670 C C . VAL A 1 93 ? -6.429 3.501 -7.824 1.00 98.00 93 VAL A C 1
ATOM 672 O O . VAL A 1 93 ? -5.852 3.023 -6.846 1.00 98.00 93 VAL A O 1
ATOM 675 N N . ASP A 1 94 ? -6.306 3.000 -9.047 1.00 98.06 94 ASP A N 1
ATOM 676 C CA . ASP A 1 94 ? -5.470 1.853 -9.399 1.00 98.06 94 ASP A CA 1
ATOM 677 C C . ASP A 1 94 ? -4.707 2.077 -10.716 1.00 98.06 94 ASP A C 1
ATOM 679 O O . ASP A 1 94 ? -4.803 3.142 -11.327 1.00 98.06 94 ASP A O 1
ATOM 683 N N . HIS A 1 95 ? -3.904 1.081 -11.104 1.00 96.69 95 HIS A N 1
ATOM 684 C CA . HIS A 1 95 ? -3.082 1.083 -12.320 1.00 96.69 95 HIS A CA 1
ATOM 685 C C . HIS A 1 95 ? -2.142 2.297 -12.435 1.00 96.69 95 HIS A C 1
ATOM 687 O O . HIS A 1 95 ? -1.947 2.849 -13.520 1.00 96.69 95 HIS A O 1
ATOM 693 N N . LEU A 1 96 ? -1.563 2.694 -11.295 1.00 93.75 96 LEU A N 1
ATOM 694 C CA . LEU A 1 96 ? -0.570 3.766 -11.165 1.00 93.75 96 LEU A CA 1
ATOM 695 C C . LEU A 1 96 ? 0.864 3.260 -11.301 1.00 93.75 96 LEU A C 1
ATOM 697 O O . LEU A 1 96 ? 1.128 2.107 -10.878 1.00 93.75 96 LEU A O 1
#

Secondary structure (DSSP, 8-state):
---------------------PPP-------SSEEEEEE-TTS-EEEEE-----SB--TTTSPPPPTTT----B-S--EEEEE-TT--EEEEE---

Solvent-accessible surface area (backbone atoms only — not comparable to full-atom values): 6261 Å² total; per-residue (Å²): 137,86,82,83,83,83,80,81,80,81,75,83,82,78,75,78,80,74,81,84,67,84,89,84,78,86,63,71,78,92,71,40,59,71,75,47,77,46,76,48,96,83,63,27,40,35,35,38,22,66,21,84,35,50,87,46,67,53,79,94,76,51,94,65,56,63,74,89,85,28,69,75,46,38,46,61,47,13,35,33,32,37,27,42,92,85,33,56,75,44,80,77,44,67,66,71

pLDDT: mean 88.96, std 13.55, range [47.09, 98.56]

Sequence (96 aa):
MSALVATTLLAPLEAAQAWAGPKISVLVTGLHNPRGLKFGPDRELFVAEAGLGGDQSSIGLCPQVPGPIGPYTGGFTSRVSSIDERGRRTTVVDHL

Mean predicted aligned error: 9.78 Å

Nearest PDB structures (foldseek):
  7riz-assembly1_A  TM=6.147E-01  e=1.726E-01  Rhodopseudomonas palustris CGA009
  8w2f-assembly1_b  TM=4.028E-01  e=2.261E+00  Plasmodium falciparum 3D7
  7lxt-assembly1_b  TM=4.380E-01  e=2.717E+00  Plasmodium falciparum 3D7
  7zgr-assembly1_A  TM=3.583E-01  e=1.881E+00  Saccharomyces cerevisiae

Radius of gyration: 29.09 Å; Cα contacts (8 Å, |Δi|>4): 140; chains: 1; bounding box: 38×29×105 Å

Foldseek 3Di:
DDDDDDDDDDDDPPDPDDDPDDDDDDLEDDAACWDDWDQDPVRKIKTKHQFDFDAAFCVVPDDADDPDVDRGGGFQGIFIWIAHSNSDIDTPGGRD